Protein AF-A0A3B8VKL6-F1 (afdb_monomer_lite)

Structure (mmCIF, N/CA/C/O backbone):
data_AF-A0A3B8VKL6-F1
#
_entry.id   AF-A0A3B8VKL6-F1
#
loop_
_atom_site.group_PDB
_atom_site.id
_atom_site.type_symbol
_atom_site.label_atom_id
_atom_site.label_alt_id
_atom_site.label_comp_id
_atom_site.label_asym_id
_atom_site.label_entity_id
_atom_site.label_seq_id
_atom_site.pdbx_PDB_ins_code
_atom_site.Cartn_x
_atom_site.Cartn_y
_atom_site.Cartn_z
_atom_site.occupancy
_atom_site.B_iso_or_equiv
_atom_site.auth_seq_id
_atom_site.auth_comp_id
_atom_site.auth_asym_id
_atom_site.auth_atom_id
_atom_site.pdbx_PDB_model_num
ATOM 1 N N . VAL A 1 1 ? 1.359 6.752 17.286 1.00 51.81 1 VAL A N 1
ATOM 2 C CA . VAL A 1 1 ? 0.535 7.404 16.241 1.00 51.81 1 VAL A CA 1
ATOM 3 C C . VAL A 1 1 ? -0.846 6.811 16.368 1.00 51.81 1 VAL A C 1
ATOM 5 O O . VAL A 1 1 ? -0.935 5.593 16.314 1.00 51.81 1 VAL A O 1
ATOM 8 N N . THR A 1 2 ? -1.881 7.613 16.597 1.00 67.12 2 THR A N 1
ATOM 9 C CA . THR A 1 2 ? -3.246 7.089 16.718 1.00 67.12 2 THR A CA 1
ATOM 10 C C . THR A 1 2 ? -4.020 7.350 15.429 1.00 67.12 2 THR A C 1
ATOM 12 O O . THR A 1 2 ? -4.121 8.485 14.964 1.00 67.12 2 THR A O 1
ATOM 15 N N . LEU A 1 3 ? -4.497 6.276 14.799 1.00 73.44 3 LEU A N 1
ATOM 16 C CA . LEU A 1 3 ? -5.242 6.307 13.539 1.00 73.44 3 LEU A CA 1
ATOM 17 C C . LEU A 1 3 ? -6.688 6.746 13.798 1.00 73.44 3 LEU A C 1
ATOM 19 O O . LEU A 1 3 ? -7.384 6.117 14.586 1.00 73.44 3 LEU A O 1
ATOM 23 N N . GLY A 1 4 ? -7.143 7.790 13.103 1.00 78.81 4 GLY A N 1
ATOM 24 C CA . GLY A 1 4 ? -8.544 8.226 13.138 1.00 78.81 4 GLY A CA 1
ATOM 25 C C . GLY A 1 4 ? -8.924 9.208 14.254 1.00 78.81 4 GLY A C 1
ATOM 26 O O . GLY A 1 4 ? -10.064 9.644 14.274 1.00 78.81 4 GLY A O 1
ATOM 27 N N . GLU A 1 5 ? -8.000 9.632 15.124 1.00 82.19 5 GLU A N 1
ATOM 28 C CA . GLU A 1 5 ? -8.298 10.520 16.273 1.00 82.19 5 GLU A CA 1
ATOM 29 C C . GLU A 1 5 ? -8.348 12.029 15.952 1.00 82.19 5 GLU A C 1
ATOM 31 O O . GLU A 1 5 ? -8.308 12.870 16.849 1.00 82.19 5 GLU A O 1
ATOM 36 N N . ASN A 1 6 ? -8.393 12.422 14.678 1.00 88.19 6 ASN A N 1
ATOM 37 C CA . ASN A 1 6 ? -8.547 13.842 14.360 1.00 88.19 6 ASN A CA 1
ATOM 38 C C . ASN A 1 6 ? -9.991 14.285 14.646 1.00 88.19 6 ASN A C 1
ATOM 40 O O . ASN A 1 6 ? -10.923 13.630 14.192 1.00 88.19 6 ASN A O 1
ATOM 44 N N . GLU A 1 7 ? -10.163 15.427 15.324 1.00 89.62 7 GLU A N 1
ATOM 45 C CA . GLU A 1 7 ? -11.475 15.944 15.753 1.00 89.62 7 GLU A CA 1
ATOM 46 C C . GLU A 1 7 ? -12.512 16.028 14.622 1.00 89.62 7 GLU A C 1
ATOM 48 O O . GLU A 1 7 ? -13.698 15.818 14.861 1.00 89.62 7 GLU A O 1
ATOM 53 N N . SER A 1 8 ? -12.075 16.280 13.380 1.00 91.50 8 SER A N 1
ATOM 54 C CA . SER A 1 8 ? -12.968 16.344 12.212 1.00 91.50 8 SER A CA 1
ATOM 55 C C . SER A 1 8 ? -13.662 15.020 11.876 1.00 91.50 8 SER A C 1
ATOM 57 O O . SER A 1 8 ? -14.651 15.024 11.145 1.00 91.50 8 SER A O 1
ATOM 59 N N . TRP A 1 9 ? -13.174 13.899 12.409 1.00 89.75 9 TRP A N 1
ATOM 60 C CA . TRP A 1 9 ? -13.723 12.569 12.165 1.00 89.75 9 TRP A CA 1
ATOM 61 C C . TRP A 1 9 ? -14.653 12.073 13.270 1.00 89.75 9 TRP A C 1
ATOM 63 O O . TRP A 1 9 ? -15.302 11.050 13.062 1.00 89.75 9 TRP A O 1
ATOM 73 N N . ASN A 1 10 ? -14.760 12.777 14.403 1.00 89.19 10 ASN A N 1
ATOM 74 C CA . ASN A 1 10 ? -15.510 12.308 15.576 1.00 89.19 10 ASN A CA 1
ATOM 75 C C . ASN A 1 10 ? -16.991 12.017 15.276 1.00 89.19 10 ASN A C 1
ATOM 77 O O . ASN A 1 10 ? -17.557 11.092 15.846 1.00 89.19 10 ASN A O 1
ATOM 81 N N . ASP A 1 11 ? -17.600 12.773 14.358 1.00 93.19 11 ASP A N 1
ATOM 82 C CA . ASP A 1 11 ? -19.004 12.586 13.958 1.00 93.19 11 ASP A CA 1
ATOM 83 C C . ASP A 1 11 ? -19.184 11.557 12.822 1.00 93.19 11 ASP A C 1
ATOM 85 O O . ASP A 1 11 ? -20.308 11.264 12.415 1.00 93.19 11 ASP A O 1
ATOM 89 N N . ILE A 1 12 ? -18.084 11.038 12.263 1.0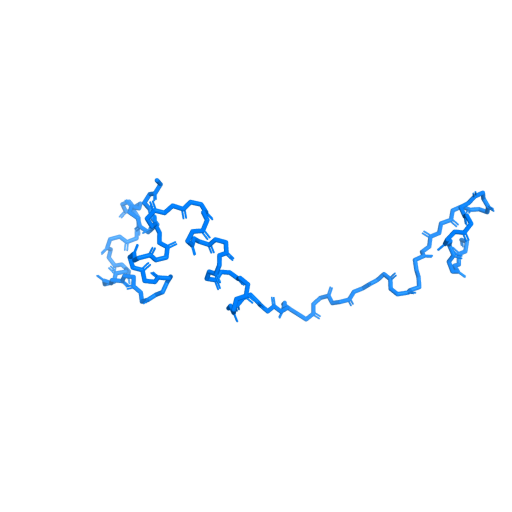0 92.38 12 ILE A N 1
ATOM 90 C CA . ILE A 1 12 ? -18.068 10.163 11.078 1.00 92.38 12 ILE A CA 1
ATOM 91 C C . ILE A 1 12 ? -17.623 8.743 11.444 1.00 92.38 12 ILE A C 1
ATOM 93 O O . ILE A 1 12 ? -18.168 7.772 10.920 1.00 92.38 12 ILE A O 1
ATOM 97 N N . ILE A 1 13 ? -16.616 8.613 12.309 1.00 89.75 13 ILE A N 1
ATOM 98 C CA . ILE A 1 13 ? -16.016 7.333 12.685 1.00 89.75 13 ILE A CA 1
ATOM 99 C C . ILE A 1 13 ? -16.644 6.846 13.990 1.00 89.75 13 ILE A C 1
ATOM 101 O O . ILE A 1 13 ? -16.498 7.478 15.028 1.00 89.75 13 ILE A O 1
ATOM 105 N N . GLU A 1 14 ? -17.287 5.680 13.949 1.00 90.25 14 GLU A N 1
ATOM 106 C CA . GLU A 1 14 ? -17.744 4.988 15.159 1.00 90.25 14 GLU A CA 1
ATOM 107 C C . GLU A 1 14 ? -16.577 4.278 15.861 1.00 90.25 14 GLU A C 1
ATOM 109 O O . GLU A 1 14 ? -16.332 4.472 17.048 1.00 90.25 14 GLU A O 1
ATOM 114 N N . SER A 1 15 ? -15.837 3.450 15.120 1.00 89.12 15 SER A N 1
ATOM 115 C CA . SER A 1 15 ? -14.662 2.734 15.620 1.00 89.12 15 SER A CA 1
ATOM 116 C C . SER A 1 15 ? -13.761 2.278 14.472 1.00 89.12 15 SER A C 1
ATOM 118 O O . SER A 1 15 ? -14.176 2.213 13.312 1.00 89.12 15 SER A O 1
ATOM 120 N N . ARG A 1 16 ? -12.502 1.966 14.794 1.00 89.00 16 ARG A N 1
ATOM 121 C CA . ARG A 1 16 ? -11.562 1.353 13.851 1.00 89.00 16 ARG A CA 1
ATOM 122 C C . ARG A 1 16 ? -11.911 -0.128 13.681 1.00 89.00 16 ARG A C 1
ATOM 124 O O . ARG A 1 16 ? -11.981 -0.848 14.669 1.00 89.00 16 ARG A O 1
ATOM 131 N N . ILE A 1 17 ? -12.098 -0.566 12.436 1.00 91.75 17 ILE A N 1
ATOM 132 C CA . ILE A 1 17 ? -12.378 -1.974 12.101 1.00 91.75 17 ILE A CA 1
ATOM 133 C C . ILE A 1 17 ? -11.069 -2.749 11.906 1.00 91.75 17 ILE A C 1
ATOM 135 O O . ILE A 1 17 ? -10.893 -3.807 12.493 1.00 91.75 17 ILE A O 1
ATOM 139 N N . ASP A 1 18 ? -10.141 -2.183 11.131 1.00 90.56 18 ASP A N 1
ATOM 140 C CA . ASP A 1 18 ? -8.819 -2.740 10.839 1.00 90.56 18 ASP A CA 1
ATOM 141 C C . ASP A 1 18 ? -7.791 -1.605 10.674 1.00 90.56 18 ASP A C 1
ATOM 143 O O . ASP A 1 18 ? -8.178 -0.482 10.318 1.00 90.56 18 ASP A O 1
ATOM 147 N N . PRO A 1 19 ? -6.486 -1.859 10.888 1.00 93.69 19 PRO A N 1
ATOM 148 C CA . PRO A 1 19 ? -5.893 -3.058 11.501 1.00 93.69 19 PRO A CA 1
ATOM 149 C C . PRO A 1 19 ? -6.316 -3.259 12.975 1.00 93.69 19 PRO A C 1
ATOM 151 O O . PRO A 1 19 ? -6.698 -2.287 13.636 1.00 93.69 19 PRO A O 1
ATOM 154 N N .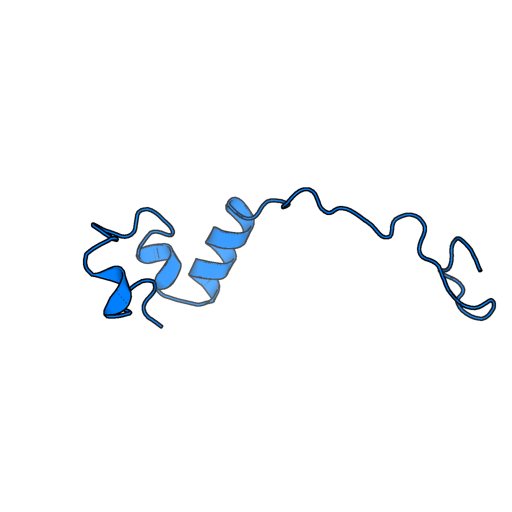 PRO A 1 20 ? -6.237 -4.483 13.526 1.00 93.31 20 PRO A N 1
ATOM 155 C CA . PRO A 1 20 ? -6.499 -4.747 14.945 1.00 93.31 20 PRO A CA 1
ATOM 156 C C . PRO A 1 20 ? -5.442 -4.102 15.861 1.00 93.31 20 PRO A C 1
ATOM 158 O O . PRO A 1 20 ? -4.411 -3.620 15.395 1.00 93.31 20 PRO A O 1
ATOM 161 N N . ASP A 1 21 ? -5.722 -4.015 17.167 1.00 93.56 21 ASP A N 1
ATOM 162 C CA . ASP A 1 21 ? -4.827 -3.333 18.120 1.00 93.56 21 ASP A CA 1
ATOM 163 C C . ASP A 1 21 ? -3.453 -4.005 18.224 1.00 93.56 21 ASP A C 1
ATOM 165 O O . ASP A 1 21 ? -2.446 -3.301 18.255 1.00 93.56 21 ASP A O 1
ATOM 169 N N . ASP A 1 22 ? -3.400 -5.340 18.193 1.00 95.50 22 ASP A N 1
ATOM 170 C CA . ASP A 1 22 ? -2.158 -6.126 18.239 1.00 95.50 22 ASP A CA 1
ATOM 171 C C . ASP A 1 22 ? -1.237 -5.828 17.044 1.00 95.50 22 ASP A C 1
ATOM 173 O O . ASP A 1 22 ? -0.021 -5.711 17.187 1.00 95.50 22 ASP A O 1
ATOM 177 N N . ALA A 1 23 ? -1.818 -5.602 15.864 1.00 95.50 23 ALA A N 1
ATOM 178 C CA 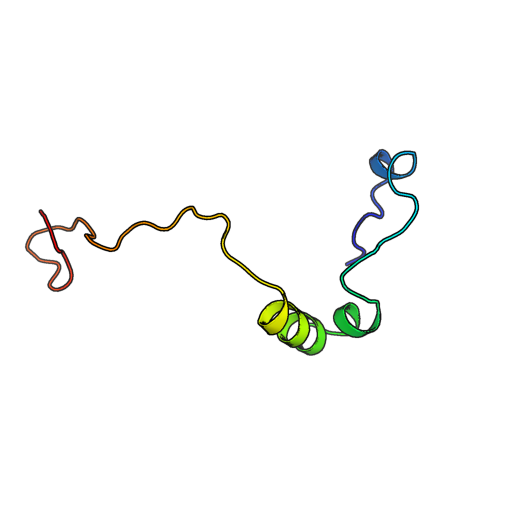. ALA A 1 23 ? -1.093 -5.168 14.677 1.00 95.50 23 ALA A CA 1
ATOM 179 C C . ALA A 1 23 ? -0.534 -3.737 14.793 1.00 95.50 23 ALA A C 1
ATOM 181 O O . ALA A 1 23 ? 0.334 -3.368 14.008 1.00 95.50 23 ALA A O 1
ATOM 182 N N . LEU A 1 24 ? -0.992 -2.921 15.747 1.00 93.56 24 LEU A N 1
ATOM 183 C CA . LEU A 1 24 ? -0.500 -1.556 15.976 1.00 93.56 24 LEU A CA 1
ATOM 184 C C . LEU A 1 24 ? 0.457 -1.438 17.172 1.00 93.56 24 LEU A C 1
ATOM 186 O O . LEU A 1 24 ? 0.946 -0.342 17.449 1.00 93.56 24 LEU A O 1
ATOM 190 N N . GLU A 1 25 ? 0.755 -2.538 17.869 1.00 95.62 25 GLU A N 1
ATOM 191 C CA . GLU A 1 25 ? 1.622 -2.534 19.056 1.00 95.62 25 GLU A CA 1
ATOM 192 C C . GLU A 1 25 ? 3.088 -2.197 18.737 1.00 95.62 25 GLU A C 1
ATOM 194 O O . GLU A 1 25 ? 3.816 -1.702 19.599 1.00 95.62 25 GLU A O 1
ATOM 199 N N . SER A 1 26 ? 3.542 -2.461 17.507 1.00 96.31 26 SER A N 1
ATOM 200 C CA . SER A 1 26 ? 4.908 -2.177 17.055 1.00 96.31 26 SER A CA 1
ATOM 201 C C . SER A 1 26 ? 5.015 -2.110 15.531 1.00 96.31 26 SER A C 1
ATOM 203 O O . SER A 1 26 ? 4.156 -2.624 14.814 1.00 96.31 26 SER A O 1
ATOM 205 N N . ASP A 1 27 ? 6.112 -1.538 15.031 1.00 96.62 27 ASP A N 1
ATOM 206 C CA . ASP A 1 27 ? 6.410 -1.496 13.594 1.00 96.62 27 ASP A CA 1
ATOM 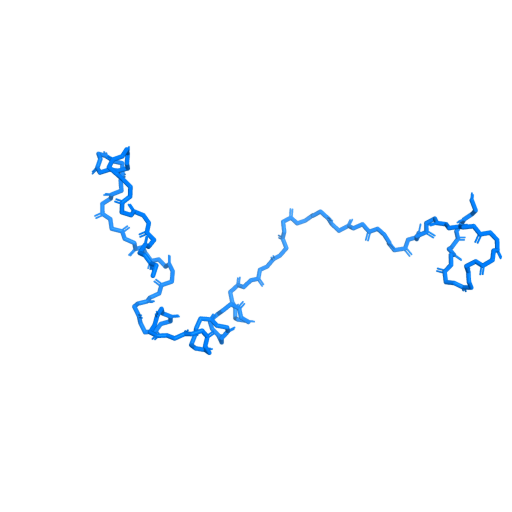207 C C . ASP A 1 27 ? 6.542 -2.904 12.984 1.00 96.62 27 ASP A C 1
ATOM 209 O O . ASP A 1 27 ? 6.135 -3.123 11.840 1.00 96.62 27 ASP A O 1
ATOM 213 N N . ASP A 1 28 ? 7.063 -3.872 13.744 1.00 98.25 28 ASP A N 1
ATOM 214 C CA . ASP A 1 28 ? 7.191 -5.266 13.305 1.00 98.25 28 ASP A CA 1
ATOM 215 C C . ASP A 1 28 ? 5.816 -5.941 13.192 1.00 98.25 28 ASP A C 1
ATOM 217 O O . ASP A 1 28 ? 5.515 -6.562 12.170 1.00 98.25 28 ASP A O 1
ATOM 221 N N . ALA A 1 29 ? 4.950 -5.760 14.197 1.00 97.50 29 ALA A N 1
ATOM 222 C CA . ALA A 1 29 ? 3.579 -6.272 14.171 1.00 97.50 29 ALA A CA 1
ATOM 223 C C . ALA A 1 29 ? 2.776 -5.673 13.005 1.00 97.50 29 ALA A C 1
ATOM 225 O O . ALA A 1 29 ? 2.111 -6.403 12.262 1.00 97.50 29 ALA A O 1
ATOM 226 N N . LEU A 1 30 ? 2.919 -4.364 12.777 1.00 96.25 30 LEU A N 1
ATOM 227 C CA . LEU A 1 30 ? 2.283 -3.674 11.658 1.00 96.25 30 LEU A CA 1
ATOM 228 C C . LEU A 1 30 ? 2.815 -4.183 10.318 1.00 96.25 30 LEU A C 1
ATOM 230 O O . LEU A 1 30 ? 2.041 -4.446 9.400 1.00 96.25 30 LEU A O 1
ATOM 234 N N . THR A 1 31 ? 4.130 -4.364 10.202 1.00 97.69 31 THR A N 1
ATOM 235 C CA . THR A 1 31 ? 4.767 -4.913 9.001 1.00 97.69 31 THR A CA 1
ATOM 236 C C . THR A 1 31 ? 4.241 -6.310 8.682 1.00 97.69 31 THR A C 1
ATOM 238 O O . THR A 1 31 ? 3.946 -6.616 7.525 1.00 97.69 31 THR A O 1
ATOM 241 N N . ASP A 1 32 ? 4.094 -7.167 9.689 1.00 98.00 32 ASP A N 1
ATOM 242 C CA . ASP A 1 32 ? 3.595 -8.525 9.498 1.00 98.00 32 ASP A CA 1
ATOM 243 C C . ASP A 1 32 ? 2.107 -8.582 9.150 1.00 98.00 32 ASP A C 1
ATOM 245 O O . ASP A 1 32 ? 1.702 -9.482 8.409 1.00 98.00 32 ASP A O 1
ATOM 249 N N . TRP A 1 33 ? 1.308 -7.625 9.625 1.00 97.31 33 TRP A N 1
ATOM 250 C CA . TRP A 1 33 ? -0.069 -7.435 9.174 1.00 97.31 33 TRP A CA 1
ATOM 251 C C . TRP A 1 33 ? -0.115 -6.939 7.720 1.00 97.31 33 TRP A C 1
ATOM 253 O O . TRP A 1 33 ? -0.767 -7.556 6.878 1.00 97.31 33 TRP A O 1
ATOM 263 N N . LEU A 1 34 ? 0.670 -5.911 7.371 1.00 96.94 34 LEU A N 1
ATOM 264 C CA . LEU A 1 34 ? 0.734 -5.360 6.011 1.00 96.94 34 LEU A CA 1
ATOM 265 C C . LEU A 1 34 ? 1.119 -6.418 4.969 1.00 96.94 34 LEU A C 1
ATOM 267 O O . LEU A 1 34 ? 0.552 -6.437 3.881 1.00 96.94 34 LEU A O 1
ATOM 271 N N . LYS A 1 35 ? 2.041 -7.333 5.291 1.00 97.38 35 LYS A N 1
ATOM 272 C CA . LYS A 1 35 ? 2.414 -8.441 4.391 1.00 97.38 35 LYS A CA 1
ATOM 273 C C . LYS A 1 35 ? 1.241 -9.361 4.028 1.00 97.38 35 LYS A C 1
ATOM 275 O O . LYS A 1 35 ? 1.314 -10.025 2.997 1.00 97.38 35 LYS A O 1
ATOM 280 N N . ARG A 1 36 ? 0.214 -9.451 4.877 1.00 96.69 36 ARG A N 1
ATOM 281 C CA . ARG A 1 36 ? -0.979 -10.284 4.654 1.00 96.69 36 ARG A CA 1
ATOM 282 C C . ARG A 1 36 ? -2.070 -9.508 3.921 1.00 96.69 36 ARG A C 1
ATOM 284 O O . ARG A 1 36 ? -2.718 -10.077 3.051 1.00 96.69 36 ARG A O 1
ATOM 291 N N . GLU A 1 37 ? -2.222 -8.224 4.244 1.00 96.69 37 GLU A N 1
ATOM 292 C CA . GLU A 1 37 ? -3.372 -7.422 3.810 1.00 96.69 37 GLU A CA 1
ATOM 293 C C . GLU A 1 37 ? -3.116 -6.534 2.585 1.00 96.69 37 GLU A C 1
ATOM 295 O O . GLU A 1 37 ? -4.045 -6.212 1.842 1.00 96.69 37 GLU A O 1
ATOM 300 N N . VAL A 1 38 ? -1.874 -6.099 2.344 1.00 96.19 38 VAL A N 1
ATOM 301 C CA . VAL A 1 38 ? -1.593 -5.155 1.254 1.00 96.19 38 VAL A CA 1
ATOM 302 C C . VAL A 1 38 ? -1.851 -5.798 -0.108 1.00 96.19 38 VAL A C 1
ATOM 304 O O . VAL A 1 38 ? -1.307 -6.845 -0.454 1.00 96.19 38 VAL A O 1
ATOM 307 N N . THR A 1 39 ? -2.633 -5.092 -0.923 1.00 96.06 39 THR A N 1
ATOM 308 C CA . THR A 1 39 ? -2.935 -5.435 -2.314 1.00 96.06 39 THR A CA 1
ATOM 309 C C . THR A 1 39 ? -2.620 -4.264 -3.250 1.00 96.06 39 THR A C 1
ATOM 311 O O . THR A 1 39 ? -2.129 -3.214 -2.836 1.00 96.06 39 THR A O 1
ATOM 314 N N . THR A 1 40 ? -2.877 -4.437 -4.544 1.00 96.06 40 THR A N 1
ATOM 315 C CA . THR A 1 40 ? -2.669 -3.400 -5.556 1.00 96.06 40 THR A CA 1
ATOM 316 C C . THR A 1 40 ? -3.915 -2.539 -5.756 1.00 96.06 40 THR A C 1
ATOM 318 O O . THR A 1 40 ? -5.037 -3.033 -5.802 1.00 96.06 40 THR A O 1
ATOM 321 N N . GLY A 1 41 ? -3.710 -1.240 -5.986 1.00 95.81 41 GLY A N 1
ATOM 322 C CA . GLY A 1 41 ? -4.745 -0.340 -6.507 1.00 95.81 41 GLY A CA 1
ATOM 323 C C . GLY A 1 41 ? -5.016 -0.513 -8.009 1.00 95.81 41 GLY A C 1
ATOM 324 O O . GLY A 1 41 ? -5.711 0.305 -8.593 1.00 95.81 41 GLY A O 1
ATOM 325 N N . HIS A 1 42 ? -4.448 -1.539 -8.651 1.00 96.31 42 HIS A N 1
ATOM 326 C CA . HIS A 1 42 ? -4.547 -1.823 -10.091 1.00 96.31 42 HIS A CA 1
ATOM 327 C C . HIS A 1 42 ? -3.876 -0.794 -11.016 1.00 96.31 42 HIS A C 1
ATOM 329 O O . HIS A 1 42 ? -4.105 -0.789 -12.222 1.00 96.31 42 HIS A O 1
ATOM 335 N N . HIS A 1 43 ? -2.967 0.020 -10.487 1.00 96.94 43 HIS A N 1
ATOM 336 C CA . HIS A 1 43 ? -2.161 0.964 -11.266 1.00 96.94 43 HIS A CA 1
ATOM 337 C C . HIS A 1 43 ? -0.812 0.360 -11.688 1.00 96.94 43 HIS A C 1
ATOM 339 O O . HIS A 1 43 ? 0.238 0.974 -11.518 1.00 96.94 43 HIS A O 1
ATOM 345 N N . ILE A 1 44 ? -0.818 -0.875 -12.195 1.00 96.31 44 ILE A N 1
ATOM 346 C CA . ILE A 1 44 ? 0.414 -1.555 -12.616 1.00 96.31 44 ILE A CA 1
ATOM 347 C C . ILE A 1 44 ? 0.929 -0.902 -13.904 1.00 96.31 44 ILE A C 1
ATOM 349 O O . ILE A 1 44 ? 0.207 -0.794 -14.893 1.00 96.31 44 ILE A O 1
ATOM 353 N N . SER A 1 45 ? 2.193 -0.490 -13.901 1.00 96.12 45 SER A N 1
ATOM 354 C CA . SER A 1 45 ? 2.853 0.163 -15.033 1.00 96.12 45 SER A CA 1
ATOM 355 C C . SER A 1 45 ? 4.316 -0.279 -15.149 1.00 96.12 45 SER A C 1
ATOM 357 O O . SER A 1 45 ? 4.778 -1.152 -14.417 1.00 96.12 45 SER A O 1
ATOM 359 N N . CYS A 1 46 ? 5.064 0.341 -16.065 1.00 96.00 46 CYS A N 1
ATOM 360 C CA . CYS A 1 46 ? 6.527 0.233 -16.167 1.00 96.00 46 CYS A CA 1
ATOM 361 C C . CYS A 1 46 ? 7.102 -1.121 -16.631 1.00 96.00 46 CYS A C 1
ATOM 363 O O . CYS A 1 46 ? 8.319 -1.284 -16.615 1.00 96.00 46 CYS A O 1
ATOM 365 N N . THR A 1 47 ? 6.290 -2.062 -17.119 1.00 96.50 47 THR A N 1
ATOM 366 C CA . THR A 1 47 ? 6.790 -3.319 -17.718 1.00 96.50 47 THR A CA 1
ATOM 367 C C . THR A 1 47 ? 7.595 -3.093 -19.004 1.00 96.50 47 THR A C 1
ATOM 369 O O . THR A 1 47 ? 8.501 -3.865 -19.302 1.00 96.50 47 THR A O 1
ATOM 372 N N . ALA A 1 48 ? 7.314 -2.008 -19.733 1.00 96.88 48 ALA A N 1
ATOM 373 C CA . ALA A 1 48 ? 8.102 -1.511 -20.861 1.00 96.88 48 ALA A CA 1
ATOM 374 C C . ALA A 1 48 ? 8.727 -0.151 -20.515 1.00 96.88 48 ALA A C 1
ATOM 376 O O . ALA A 1 48 ? 8.368 0.882 -21.080 1.00 96.88 48 ALA A O 1
ATOM 377 N N . LYS A 1 49 ? 9.610 -0.135 -19.511 1.00 97.62 49 LYS A N 1
ATOM 378 C CA . LYS A 1 49 ? 10.240 1.096 -19.017 1.00 97.62 49 LYS A CA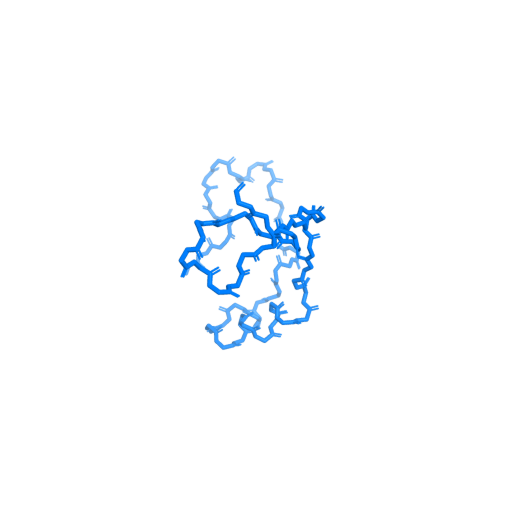 1
ATOM 379 C C . LYS A 1 49 ? 10.960 1.837 -20.154 1.00 97.62 49 LYS A C 1
ATOM 381 O O . LYS A 1 49 ? 11.828 1.260 -20.809 1.00 97.62 49 LYS A O 1
ATOM 386 N N . MET A 1 50 ? 10.629 3.115 -20.340 1.00 97.62 50 MET A N 1
ATOM 387 C CA . MET A 1 50 ? 11.366 4.006 -21.240 1.00 97.62 50 MET A CA 1
ATOM 388 C C . MET A 1 50 ? 12.669 4.463 -20.577 1.00 97.62 50 MET A C 1
ATOM 390 O O . MET A 1 50 ? 12.688 4.710 -19.368 1.00 97.62 50 MET A O 1
ATOM 394 N N . GLY A 1 51 ? 13.748 4.594 -21.341 1.00 97.38 51 GLY A N 1
ATOM 395 C CA . GLY A 1 51 ? 15.022 5.080 -20.820 1.00 97.38 51 GLY A CA 1
ATOM 396 C C . GLY A 1 51 ? 16.002 5.473 -21.924 1.00 97.38 51 GLY A C 1
ATOM 397 O O . GLY A 1 51 ? 15.825 5.087 -23.075 1.00 97.38 51 GLY A O 1
ATOM 398 N N . PRO A 1 52 ? 17.047 6.252 -21.595 1.00 97.44 52 PRO A N 1
ATOM 399 C CA . PRO A 1 52 ? 18.052 6.661 -22.572 1.00 97.44 52 PRO A CA 1
ATOM 400 C C . PRO A 1 52 ? 18.800 5.448 -23.139 1.00 97.44 52 PRO A C 1
ATOM 402 O O . PRO A 1 52 ? 18.905 4.418 -22.483 1.00 97.44 52 PRO A O 1
ATOM 405 N N . ALA A 1 53 ? 19.434 5.595 -24.306 1.00 95.75 53 ALA A N 1
ATOM 406 C CA . ALA A 1 53 ? 20.212 4.514 -24.931 1.00 95.75 53 ALA A CA 1
ATOM 407 C C . ALA A 1 53 ? 21.373 3.982 -24.061 1.00 95.75 53 ALA A C 1
ATOM 409 O O . ALA A 1 53 ? 21.893 2.898 -24.310 1.00 95.75 53 ALA A O 1
ATOM 410 N N . THR A 1 54 ? 21.797 4.744 -23.049 1.00 97.25 54 THR A N 1
ATOM 411 C CA . THR A 1 54 ? 22.812 4.334 -22.071 1.00 97.25 54 THR A CA 1
ATOM 412 C C . THR A 1 54 ? 22.252 3.490 -20.927 1.00 97.25 54 THR A C 1
ATOM 414 O O . THR A 1 54 ? 23.035 2.989 -20.127 1.00 97.25 54 THR A O 1
ATOM 417 N N . ASP A 1 55 ? 20.929 3.369 -20.800 1.00 97.38 55 ASP A N 1
ATOM 418 C CA . ASP A 1 55 ? 20.271 2.553 -19.784 1.00 97.38 55 ASP A CA 1
ATOM 419 C C . ASP A 1 55 ? 20.113 1.114 -20.301 1.00 97.38 55 ASP A C 1
ATOM 421 O O . ASP A 1 55 ? 19.239 0.851 -21.131 1.00 97.38 55 ASP A O 1
ATOM 425 N N . PRO A 1 56 ? 20.923 0.156 -19.808 1.00 96.31 56 PRO A N 1
ATOM 426 C CA . PRO A 1 56 ? 20.884 -1.221 -20.292 1.00 96.31 56 PRO A CA 1
ATOM 427 C C . PRO A 1 56 ? 19.580 -1.954 -19.936 1.00 96.31 56 PRO A C 1
ATOM 429 O O . PRO A 1 56 ? 19.366 -3.064 -20.414 1.00 96.31 56 PRO A O 1
ATOM 432 N N . MET A 1 57 ? 18.718 -1.362 -19.099 1.00 96.88 57 MET A N 1
ATOM 433 C CA . MET A 1 57 ? 17.438 -1.932 -18.672 1.00 96.88 57 MET A CA 1
ATOM 434 C C . MET A 1 57 ? 16.228 -1.260 -19.349 1.00 96.88 57 MET A C 1
ATOM 436 O O . MET A 1 57 ? 15.090 -1.546 -18.971 1.00 96.88 57 MET A O 1
ATOM 440 N N . ALA A 1 58 ? 16.435 -0.332 -20.290 1.00 97.69 58 ALA A N 1
ATOM 441 C CA . ALA A 1 58 ? 15.350 0.293 -21.044 1.00 97.69 58 ALA A CA 1
ATOM 442 C C . ALA A 1 58 ? 14.754 -0.673 -22.081 1.00 97.69 58 ALA A C 1
ATOM 444 O O . ALA A 1 58 ? 15.474 -1.408 -22.754 1.00 97.69 58 ALA A O 1
ATOM 445 N N . VAL A 1 59 ? 13.426 -0.651 -22.228 1.00 97.88 59 VAL A N 1
ATOM 446 C CA . VAL A 1 59 ? 12.708 -1.427 -23.257 1.00 97.88 59 VAL A CA 1
ATOM 447 C C . VAL A 1 59 ? 12.499 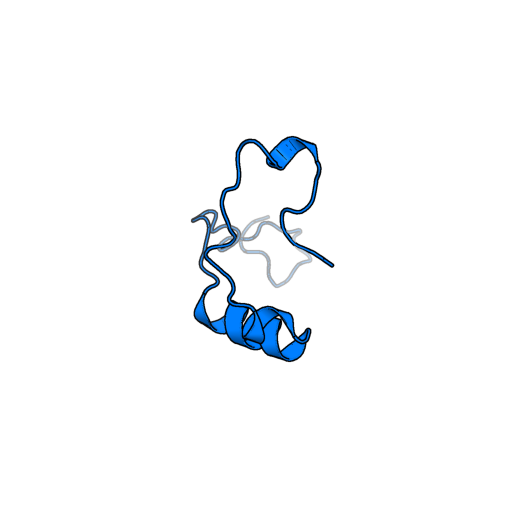-0.594 -24.518 1.00 97.88 59 VAL A C 1
ATOM 449 O O . VAL A 1 59 ? 12.553 -1.123 -25.626 1.00 97.88 59 VAL A O 1
ATOM 452 N N . VAL A 1 60 ? 12.279 0.711 -24.353 1.00 95.69 60 VAL A N 1
ATOM 453 C CA . VAL A 1 60 ? 12.160 1.676 -25.451 1.00 95.69 60 VAL A CA 1
ATOM 454 C C . VAL A 1 60 ? 12.914 2.962 -25.110 1.00 95.69 60 VAL A C 1
ATOM 456 O O . VAL A 1 60 ? 13.129 3.265 -23.933 1.00 95.69 60 VAL A O 1
ATOM 459 N N . SER A 1 61 ? 13.322 3.683 -26.153 1.00 86.31 61 SER A N 1
ATOM 460 C CA . SER A 1 61 ? 14.106 4.922 -26.093 1.00 86.31 61 SER A CA 1
ATOM 461 C C . SER A 1 61 ? 13.246 6.174 -26.044 1.00 86.31 61 SER A C 1
ATOM 463 O O . SER A 1 61 ? 12.329 6.240 -26.895 1.00 86.31 61 SER A O 1
#

pLDDT: mean 92.86, std 7.88, range [51.81, 98.25]

Secondary structure (DSSP, 8-state):
--TT--GGGTTT-S---SS-SGGGS-HHHHHHHHHHH----S----TT-B--TT-TT-SB-

Sequence (61 aa):
VTLGENESWNDIIESRIDPPDDALESDDALTDWLKREVTTGHHISCTAKMGPATDPMAVVS

Foldseek 3Di:
DDPQPDPVCPVPDPDDPDDDPQCVPDPVSVVVVCVVPDDDPPPDDCPQPDDDPPPPPHNHD

Radius of gyration: 19.9 Å; chains: 1; bounding box: 42×27×45 Å